Protein AF-A0A7V9VKZ4-F1 (afdb_monomer)

Mean predicted aligned error: 5.02 Å

Radius of gyration: 16.1 Å; Cα contacts (8 Å, |Δi|>4): 96; chains: 1; bounding box: 47×29×39 Å

Solvent-accessible surface area (backbone atoms only — not comparable to full-atom values): 6670 Å² total; per-residue (Å²): 126,91,62,62,70,60,56,52,60,73,42,44,69,60,53,52,51,52,27,60,74,70,59,58,44,72,68,50,52,50,56,47,44,58,45,41,63,61,53,52,51,52,47,36,50,35,37,74,71,57,77,30,79,48,96,72,78,50,75,62,32,56,60,50,10,49,50,36,40,54,47,60,28,28,57,76,49,20,80,76,40,66,94,38,65,48,37,54,41,1,43,70,69,43,70,86,67,96,66,74,43,74,72,80,76,62,72,78,61,54,57,53,62,74,114

Structure (mmCIF, N/CA/C/O backbone):
data_AF-A0A7V9VKZ4-F1
#
_entry.id   AF-A0A7V9VKZ4-F1
#
loop_
_atom_site.group_PDB
_atom_site.id
_atom_site.type_symbol
_atom_site.label_atom_id
_atom_site.label_alt_id
_atom_site.label_comp_id
_atom_site.label_asym_id
_atom_site.label_entity_id
_atom_site.label_seq_id
_atom_site.pdbx_PDB_ins_code
_atom_site.Cartn_x
_atom_site.Cartn_y
_atom_site.Cartn_z
_atom_site.occupancy
_atom_site.B_iso_or_equiv
_atom_site.auth_seq_id
_atom_site.auth_comp_id
_atom_site.auth_asym_id
_atom_site.auth_atom_id
_atom_site.pdbx_PDB_model_num
ATOM 1 N N . MET A 1 1 ? 2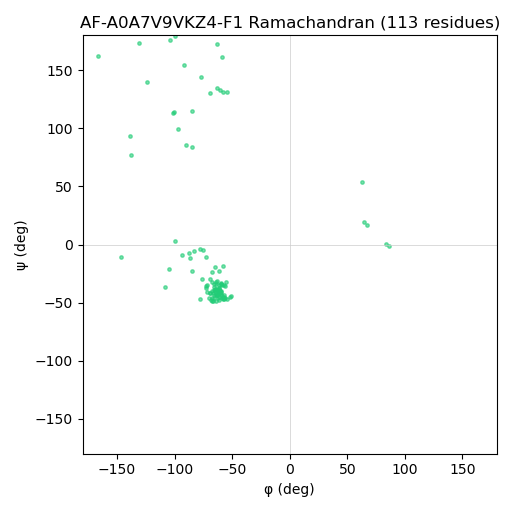6.275 5.377 0.895 1.00 48.09 1 MET A N 1
ATOM 2 C CA . MET A 1 1 ? 26.977 4.178 0.384 1.00 48.09 1 MET A CA 1
ATOM 3 C C . MET A 1 1 ? 27.720 4.550 -0.892 1.00 48.09 1 MET A C 1
ATOM 5 O O . MET A 1 1 ? 27.059 5.052 -1.795 1.00 48.09 1 MET A O 1
ATOM 9 N N . PRO A 1 2 ? 29.047 4.372 -0.992 1.00 56.41 2 PRO A N 1
ATOM 10 C CA . PRO A 1 2 ? 29.751 4.557 -2.257 1.00 56.41 2 PRO A CA 1
ATOM 11 C C . PRO A 1 2 ? 29.360 3.428 -3.235 1.00 56.41 2 PRO A C 1
ATOM 13 O O . PRO A 1 2 ? 29.364 2.260 -2.867 1.00 56.41 2 PRO A O 1
ATOM 16 N N . ALA A 1 3 ? 28.986 3.786 -4.466 1.00 74.00 3 ALA A N 1
ATOM 17 C CA . ALA A 1 3 ? 28.651 2.890 -5.590 1.00 74.00 3 ALA A CA 1
ATOM 18 C C . ALA A 1 3 ? 27.433 1.924 -5.449 1.00 74.00 3 ALA A C 1
ATOM 20 O O . ALA A 1 3 ? 27.553 0.732 -5.753 1.00 74.00 3 ALA A O 1
ATOM 21 N N . PRO A 1 4 ? 26.221 2.412 -5.112 1.00 71.69 4 PRO A N 1
ATOM 22 C CA . PRO A 1 4 ? 25.019 1.573 -5.001 1.00 71.69 4 PRO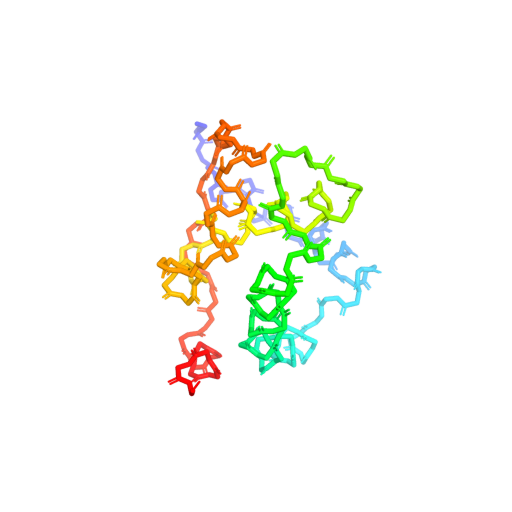 A CA 1
ATOM 23 C C . PRO A 1 4 ? 24.646 0.845 -6.306 1.00 71.69 4 PRO A C 1
ATOM 25 O O . PRO A 1 4 ? 24.217 -0.306 -6.269 1.00 71.69 4 PRO A O 1
ATOM 28 N N . GLY A 1 5 ? 24.880 1.463 -7.470 1.00 74.25 5 GLY A N 1
ATOM 29 C CA . GLY A 1 5 ? 24.596 0.838 -8.767 1.00 74.25 5 GLY A CA 1
ATOM 30 C C . GLY A 1 5 ? 25.471 -0.383 -9.080 1.00 74.25 5 GLY A C 1
ATOM 31 O O . GLY A 1 5 ? 24.993 -1.344 -9.679 1.00 74.25 5 GLY A O 1
ATOM 32 N N . LEU A 1 6 ? 26.738 -0.390 -8.646 1.00 80.69 6 LEU A N 1
ATOM 33 C CA . LEU A 1 6 ? 27.639 -1.530 -8.854 1.00 80.69 6 LEU A CA 1
ATOM 34 C C . LEU A 1 6 ? 27.211 -2.727 -7.999 1.00 80.69 6 LEU A C 1
ATOM 36 O O . LEU A 1 6 ? 27.097 -3.841 -8.510 1.00 80.69 6 LEU A O 1
ATOM 40 N N . LEU A 1 7 ? 26.917 -2.478 -6.720 1.00 80.31 7 LEU A N 1
ATOM 41 C CA . LEU A 1 7 ? 26.417 -3.496 -5.795 1.00 80.31 7 LEU A CA 1
ATOM 42 C C . LEU A 1 7 ? 25.088 -4.093 -6.278 1.00 80.31 7 LEU A C 1
ATOM 44 O O . LEU A 1 7 ? 24.927 -5.312 -6.259 1.00 80.31 7 LEU A O 1
ATOM 48 N N . GLY A 1 8 ? 24.176 -3.259 -6.792 1.00 79.50 8 GLY A N 1
ATOM 49 C CA . GLY A 1 8 ? 22.920 -3.723 -7.384 1.00 79.50 8 GLY A CA 1
ATOM 50 C C . GLY A 1 8 ? 23.138 -4.692 -8.550 1.00 79.50 8 GLY A C 1
ATOM 51 O O . GLY A 1 8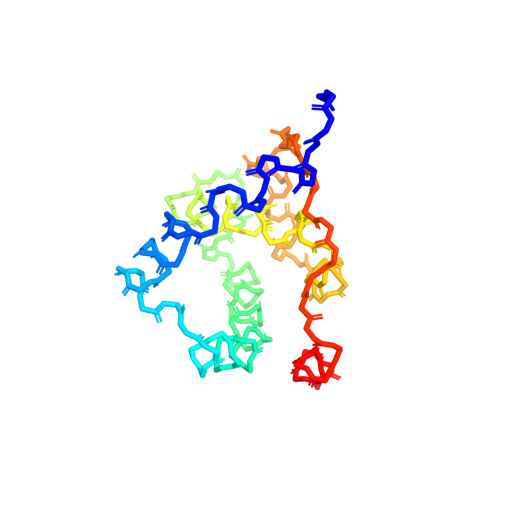 ? 22.542 -5.768 -8.578 1.00 79.50 8 GLY A O 1
ATOM 52 N N . ARG A 1 9 ? 24.057 -4.371 -9.473 1.00 82.00 9 ARG A N 1
ATOM 53 C CA . ARG A 1 9 ? 24.364 -5.245 -10.622 1.00 82.00 9 ARG A CA 1
ATOM 54 C C . ARG A 1 9 ? 24.929 -6.591 -10.183 1.00 82.00 9 ARG A C 1
ATOM 56 O O . ARG A 1 9 ? 24.485 -7.617 -10.698 1.00 82.00 9 ARG A O 1
ATOM 63 N N . LEU A 1 10 ? 25.846 -6.600 -9.216 1.00 89.00 10 LEU A N 1
ATOM 64 C CA . LEU A 1 10 ? 26.424 -7.835 -8.679 1.00 89.00 10 LEU A CA 1
ATOM 65 C C . LEU A 1 10 ? 25.374 -8.724 -7.995 1.00 89.00 10 LEU A C 1
ATOM 67 O O . LEU A 1 10 ? 25.470 -9.946 -8.069 1.00 89.00 10 LEU A O 1
ATOM 71 N N . ASN A 1 11 ? 24.338 -8.127 -7.398 1.00 88.19 11 ASN A N 1
ATOM 72 C CA . ASN A 1 11 ? 23.283 -8.866 -6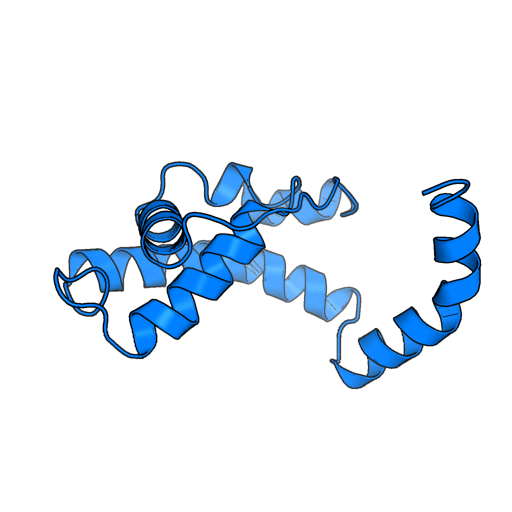.705 1.00 88.19 11 ASN A CA 1
ATOM 73 C C . ASN A 1 11 ? 22.172 -9.406 -7.633 1.00 88.19 11 ASN A C 1
ATOM 75 O O . ASN A 1 11 ? 21.304 -10.155 -7.185 1.00 88.19 11 ASN A O 1
ATOM 79 N N . THR A 1 12 ? 22.188 -9.069 -8.929 1.00 86.25 12 THR A N 1
ATOM 80 C CA . THR A 1 12 ? 21.130 -9.444 -9.891 1.00 86.25 12 THR A CA 1
ATOM 81 C C . THR A 1 12 ? 20.792 -10.945 -9.906 1.00 86.25 12 THR A C 1
ATOM 83 O O . THR A 1 12 ? 19.606 -11.275 -9.903 1.00 86.25 12 THR A O 1
ATOM 86 N N . PRO A 1 13 ? 21.759 -11.888 -9.912 1.00 89.00 13 PRO A N 1
ATOM 87 C CA . PRO A 1 13 ? 21.435 -13.318 -9.935 1.00 89.00 13 PRO A CA 1
ATOM 88 C C . PRO A 1 13 ? 20.690 -13.774 -8.675 1.00 89.00 13 PRO A C 1
ATOM 90 O O . PRO A 1 13 ? 19.756 -14.570 -8.755 1.00 89.00 13 PRO A O 1
ATOM 93 N N . ILE A 1 14 ? 21.076 -13.227 -7.520 1.00 89.81 14 ILE A N 1
ATOM 94 C CA . ILE A 1 14 ? 20.444 -13.508 -6.231 1.00 89.81 14 ILE A CA 1
ATOM 95 C C . ILE A 1 14 ? 19.020 -12.944 -6.228 1.00 89.81 14 ILE A C 1
ATOM 97 O O . ILE A 1 14 ? 18.078 -13.666 -5.905 1.00 89.81 14 ILE A O 1
ATOM 101 N N . ALA A 1 15 ? 18.842 -11.702 -6.685 1.00 86.12 15 ALA A N 1
ATOM 102 C CA . ALA A 1 15 ? 17.527 -11.083 -6.830 1.00 86.12 15 ALA A CA 1
ATOM 103 C C . ALA A 1 15 ? 16.597 -11.901 -7.746 1.00 86.12 15 ALA A C 1
ATOM 105 O O . ALA A 1 15 ? 15.455 -12.162 -7.380 1.00 86.12 15 ALA A O 1
ATOM 106 N N . LYS A 1 16 ? 17.099 -12.397 -8.888 1.00 86.19 16 LYS A N 1
ATOM 107 C CA . LYS A 1 16 ? 16.331 -13.275 -9.789 1.00 86.19 16 LYS A CA 1
ATOM 108 C C . LYS A 1 16 ? 15.904 -14.580 -9.118 1.00 86.19 16 LYS A C 1
ATOM 110 O O . LYS A 1 16 ? 14.789 -15.045 -9.340 1.00 86.19 16 LYS A O 1
ATOM 115 N N . ARG A 1 17 ? 16.766 -15.179 -8.289 1.00 89.38 17 ARG A N 1
ATOM 116 C CA . ARG A 1 17 ? 16.421 -16.396 -7.540 1.00 89.38 17 ARG A CA 1
ATOM 117 C C . ARG A 1 17 ? 15.328 -16.129 -6.507 1.00 89.38 17 ARG A C 1
ATOM 119 O O . ARG A 1 17 ? 14.408 -16.935 -6.409 1.00 89.38 17 ARG A O 1
ATOM 126 N N . PHE A 1 18 ? 15.414 -15.024 -5.769 1.00 88.69 18 PHE A N 1
ATOM 127 C CA . PHE A 1 18 ? 14.367 -14.634 -4.822 1.00 88.69 18 PHE A CA 1
ATOM 128 C C . PHE A 1 18 ? 13.039 -14.351 -5.523 1.00 88.69 18 PHE A C 1
ATOM 130 O O . PHE A 1 18 ? 12.015 -14.858 -5.076 1.00 88.69 18 PHE A O 1
ATOM 137 N N . ALA A 1 19 ? 13.068 -13.638 -6.651 1.00 85.94 19 ALA A N 1
ATOM 138 C CA . ALA A 1 19 ? 11.881 -13.394 -7.464 1.00 85.94 19 ALA A CA 1
ATOM 139 C C . ALA A 1 19 ? 11.223 -14.711 -7.909 1.00 85.94 19 ALA A C 1
ATOM 141 O O . ALA A 1 19 ? 10.032 -14.906 -7.697 1.00 85.94 19 ALA A O 1
ATOM 142 N N . ALA A 1 20 ? 12.009 -15.670 -8.407 1.00 85.25 20 ALA A N 1
ATOM 143 C CA . ALA A 1 20 ? 11.495 -16.981 -8.800 1.00 85.25 20 ALA A CA 1
ATOM 144 C C . ALA A 1 20 ? 10.888 -17.775 -7.628 1.00 85.25 20 ALA A C 1
ATOM 146 O O . ALA A 1 20 ? 9.854 -18.413 -7.798 1.00 85.25 20 ALA A O 1
ATOM 147 N N . ILE A 1 21 ? 11.504 -17.737 -6.439 1.00 90.25 21 ILE A N 1
ATOM 148 C CA . ILE A 1 21 ? 10.957 -18.391 -5.235 1.00 90.25 21 ILE A CA 1
ATOM 149 C C . ILE A 1 21 ? 9.632 -17.744 -4.816 1.00 90.25 21 ILE A C 1
ATOM 151 O O . ILE A 1 21 ? 8.716 -18.447 -4.400 1.00 90.25 21 ILE A O 1
ATOM 155 N N . ALA A 1 22 ? 9.525 -16.423 -4.946 1.00 84.06 22 ALA A N 1
ATOM 156 C CA . ALA A 1 22 ? 8.312 -15.673 -4.645 1.00 84.06 22 ALA A CA 1
ATOM 157 C C . ALA A 1 22 ? 7.235 -15.774 -5.743 1.00 84.06 22 ALA A C 1
ATOM 159 O O . ALA A 1 22 ? 6.158 -15.215 -5.570 1.00 84.06 22 ALA A O 1
ATOM 160 N N . GLY A 1 23 ? 7.512 -16.438 -6.874 1.00 86.38 23 GLY A N 1
ATOM 161 C CA . GLY A 1 23 ? 6.621 -16.426 -8.041 1.00 86.38 23 GLY A CA 1
ATOM 162 C C . GLY A 1 23 ? 6.467 -15.039 -8.678 1.00 86.38 23 GLY A C 1
ATOM 163 O O . GLY A 1 23 ? 5.503 -14.795 -9.392 1.00 86.38 23 GLY A O 1
ATOM 164 N N . ALA A 1 24 ? 7.402 -14.126 -8.409 1.00 85.38 24 ALA A N 1
ATOM 165 C CA . ALA A 1 24 ? 7.385 -12.755 -8.896 1.00 85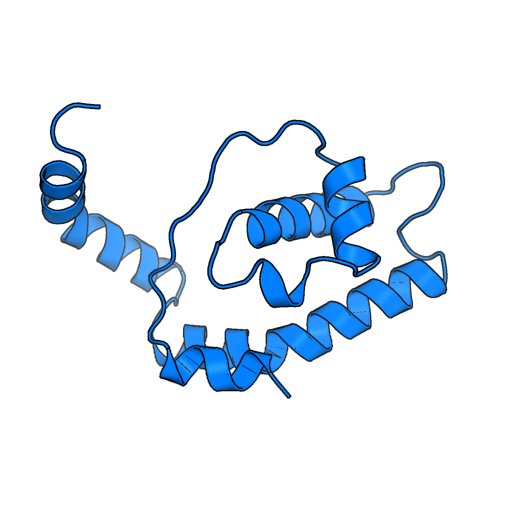.38 24 ALA A CA 1
ATOM 166 C C . ALA A 1 24 ? 8.003 -12.690 -10.298 1.00 85.38 24 ALA A C 1
ATOM 168 O O . ALA A 1 24 ? 9.197 -12.419 -10.463 1.00 85.38 24 ALA A O 1
ATOM 169 N N . ASP A 1 25 ? 7.187 -12.976 -11.309 1.00 90.50 25 ASP A N 1
ATOM 170 C CA . ASP A 1 25 ? 7.493 -12.689 -12.707 1.00 90.50 25 ASP A CA 1
ATOM 171 C C . ASP A 1 25 ? 6.717 -11.463 -13.216 1.00 90.50 25 ASP A C 1
ATOM 173 O O . ASP A 1 25 ? 5.926 -10.845 -12.505 1.00 90.50 25 ASP A O 1
ATOM 177 N N . GLU A 1 26 ? 6.982 -11.072 -14.459 1.00 92.19 26 GLU A N 1
ATOM 178 C CA . GLU A 1 26 ? 6.348 -9.908 -15.078 1.00 92.19 26 GLU A CA 1
ATOM 179 C C . GLU A 1 26 ? 4.822 -10.042 -15.190 1.00 92.19 26 GLU A C 1
ATOM 181 O O . GLU A 1 26 ? 4.106 -9.059 -14.999 1.00 92.19 26 GLU A O 1
ATOM 186 N N . ALA A 1 27 ? 4.312 -11.244 -15.471 1.00 93.31 27 ALA A N 1
ATOM 187 C CA . ALA A 1 27 ? 2.877 -11.469 -15.595 1.00 93.31 27 ALA A CA 1
ATOM 188 C C . ALA A 1 27 ? 2.184 -11.345 -14.231 1.00 93.31 27 ALA A C 1
ATOM 190 O O . ALA A 1 27 ? 1.135 -10.708 -14.137 1.00 93.31 27 ALA A O 1
ATOM 191 N N . ALA A 1 28 ? 2.797 -11.891 -13.178 1.00 93.12 28 ALA A N 1
ATOM 192 C CA . ALA A 1 28 ? 2.321 -11.762 -11.807 1.00 93.12 28 ALA A CA 1
ATOM 193 C C . ALA A 1 28 ? 2.297 -10.294 -11.358 1.00 93.12 28 ALA A C 1
ATOM 195 O O . ALA A 1 28 ? 1.262 -9.821 -10.897 1.00 93.12 28 ALA A O 1
ATOM 196 N N . VAL A 1 29 ? 3.384 -9.545 -11.586 1.00 93.38 29 VAL A N 1
ATOM 197 C CA . VAL A 1 29 ? 3.452 -8.119 -11.219 1.00 93.38 29 VAL A CA 1
ATOM 198 C C . VAL A 1 29 ? 2.355 -7.315 -11.915 1.00 93.38 29 VAL A C 1
ATOM 200 O O . VAL A 1 29 ? 1.665 -6.536 -11.263 1.00 93.38 29 VAL A O 1
ATOM 203 N N . ARG A 1 30 ? 2.146 -7.511 -13.222 1.00 94.88 30 ARG A N 1
ATOM 204 C CA . ARG A 1 30 ? 1.073 -6.817 -13.955 1.00 94.88 30 ARG A CA 1
ATOM 205 C C . ARG A 1 30 ? -0.312 -7.168 -13.407 1.00 94.88 30 ARG A C 1
ATOM 207 O O . ARG A 1 30 ? -1.109 -6.267 -13.172 1.00 94.88 30 ARG A O 1
ATOM 214 N N . ALA A 1 31 ? -0.572 -8.448 -13.145 1.00 94.44 31 ALA A N 1
ATOM 215 C CA . ALA A 1 31 ? -1.844 -8.893 -12.582 1.00 94.44 31 ALA A CA 1
ATOM 216 C C . ALA A 1 31 ? -2.092 -8.346 -11.164 1.00 94.44 31 ALA A C 1
ATOM 218 O O . ALA A 1 31 ? -3.240 -8.107 -10.790 1.00 94.44 31 ALA A O 1
ATOM 219 N N . ASP A 1 32 ? -1.041 -8.154 -10.366 1.00 94.81 32 ASP A N 1
ATOM 220 C CA . ASP A 1 32 ? -1.151 -7.539 -9.043 1.00 94.81 32 ASP A CA 1
ATOM 221 C C . ASP A 1 32 ? -1.432 -6.036 -9.148 1.00 94.81 32 ASP A C 1
ATOM 223 O O . ASP A 1 32 ? -2.302 -5.532 -8.438 1.00 94.81 32 ASP A O 1
ATOM 227 N N . LEU A 1 33 ? -0.779 -5.332 -10.082 1.00 95.69 33 LEU A N 1
ATOM 228 C CA . LEU A 1 33 ? -1.068 -3.920 -10.365 1.00 95.69 33 LEU A CA 1
ATOM 229 C C . LEU A 1 33 ? -2.519 -3.715 -10.824 1.00 95.69 33 LEU A C 1
ATOM 231 O O . LEU A 1 33 ? -3.162 -2.774 -10.374 1.00 95.69 33 LEU A O 1
ATOM 235 N N . GLU A 1 34 ? -3.060 -4.611 -11.653 1.00 95.88 34 GLU A N 1
ATOM 236 C CA . GLU A 1 34 ? -4.466 -4.568 -12.087 1.00 95.88 34 GLU A CA 1
ATOM 237 C C . GLU A 1 34 ? -5.460 -4.762 -10.930 1.00 95.88 34 GLU A C 1
ATOM 239 O O . GLU A 1 34 ? -6.544 -4.183 -10.932 1.00 95.88 34 GLU A O 1
ATOM 244 N N . LYS A 1 35 ? -5.112 -5.573 -9.925 1.00 95.50 35 LYS A N 1
ATOM 245 C CA . LYS A 1 35 ? -5.984 -5.849 -8.769 1.00 95.50 35 LYS A CA 1
ATOM 246 C C . LYS A 1 35 ? -5.864 -4.807 -7.664 1.00 95.50 35 LYS A C 1
ATOM 248 O O . LYS A 1 35 ? -6.774 -4.706 -6.838 1.00 95.50 35 LYS A O 1
ATOM 253 N N . LEU A 1 36 ? -4.747 -4.082 -7.614 1.00 95.75 36 LEU A N 1
ATOM 254 C CA . LEU A 1 36 ? -4.413 -3.192 -6.509 1.00 95.75 36 LEU A CA 1
ATOM 255 C C . LEU A 1 36 ? -5.517 -2.156 -6.220 1.00 95.75 36 LEU A C 1
ATOM 257 O O . LEU A 1 36 ? -5.900 -2.069 -5.054 1.00 95.75 36 LEU A O 1
ATOM 261 N N . PRO A 1 37 ? -6.107 -1.441 -7.202 1.00 95.25 37 PRO A N 1
ATOM 262 C CA . PRO A 1 37 ? -7.180 -0.481 -6.922 1.00 95.25 37 PRO A CA 1
ATOM 263 C C . PRO A 1 37 ? -8.368 -1.105 -6.175 1.00 95.25 37 PRO A C 1
ATOM 265 O O . PRO A 1 37 ? -8.778 -0.600 -5.133 1.00 95.25 37 PRO A O 1
ATOM 268 N N . GLY A 1 38 ? -8.842 -2.274 -6.618 1.00 95.81 38 GLY A N 1
ATOM 269 C CA . GLY A 1 38 ? -9.952 -2.968 -5.958 1.00 95.81 38 GLY A CA 1
ATOM 270 C C . GLY A 1 38 ? -9.602 -3.490 -4.558 1.00 95.81 38 GLY A C 1
ATOM 271 O O . GLY A 1 38 ? -10.450 -3.513 -3.666 1.00 95.81 38 GLY A O 1
ATOM 272 N N . GLN A 1 39 ? -8.347 -3.881 -4.319 1.00 96.50 39 GLN A N 1
ATOM 273 C CA . GLN A 1 39 ? -7.884 -4.228 -2.969 1.00 96.50 39 GLN A CA 1
ATOM 274 C C . GLN A 1 39 ? -7.856 -3.002 -2.055 1.00 96.50 39 GLN A C 1
ATOM 276 O O . GLN A 1 39 ? -8.250 -3.089 -0.893 1.00 96.50 39 GLN A O 1
ATOM 281 N N . LEU A 1 40 ? -7.420 -1.861 -2.584 1.00 97.19 40 LEU A N 1
ATOM 282 C CA . LEU A 1 40 ? -7.410 -0.594 -1.873 1.00 97.19 40 LEU A CA 1
ATOM 283 C C . LEU A 1 40 ? -8.844 -0.143 -1.543 1.00 97.19 40 LEU A C 1
ATOM 285 O O . LEU A 1 40 ? -9.094 0.283 -0.416 1.00 97.19 40 LEU A O 1
ATOM 289 N N . ASP A 1 41 ? -9.801 -0.258 -2.471 1.00 97.69 41 ASP A N 1
ATOM 290 C CA . ASP A 1 41 ? -11.231 -0.007 -2.207 1.00 97.69 41 ASP A CA 1
ATOM 291 C C . ASP A 1 41 ? -11.739 -0.897 -1.074 1.00 97.69 41 ASP A C 1
ATOM 293 O O . ASP A 1 41 ? -12.362 -0.424 -0.124 1.00 97.69 41 ASP A O 1
ATOM 297 N N . ARG A 1 42 ? -11.386 -2.185 -1.114 1.00 98.12 42 ARG A N 1
ATOM 298 C CA . ARG A 1 42 ? -11.786 -3.132 -0.078 1.00 98.12 42 ARG A CA 1
ATOM 299 C C . ARG A 1 42 ? -11.248 -2.765 1.308 1.00 98.12 42 ARG A C 1
ATOM 301 O O . ARG A 1 42 ? -11.942 -2.972 2.303 1.00 98.12 42 ARG A O 1
ATOM 308 N N . VAL A 1 43 ? -10.021 -2.254 1.398 1.00 98.19 43 VAL A N 1
ATOM 309 C CA . VAL A 1 43 ? -9.455 -1.779 2.672 1.00 98.19 43 VAL A CA 1
ATOM 310 C C . VAL A 1 43 ? -10.230 -0.566 3.184 1.00 98.19 43 VAL A C 1
ATOM 312 O O . VAL A 1 43 ? -10.610 -0.550 4.355 1.00 98.19 43 VAL A O 1
ATOM 315 N N . ASP A 1 44 ? -10.524 0.405 2.320 1.00 98.50 44 ASP A N 1
ATOM 316 C CA . ASP A 1 44 ? -11.296 1.593 2.701 1.00 98.50 44 ASP A CA 1
ATOM 317 C C . ASP A 1 44 ? -12.719 1.225 3.153 1.00 98.50 44 ASP A C 1
ATOM 319 O O . ASP A 1 44 ? -13.199 1.756 4.154 1.00 98.50 44 ASP A O 1
ATOM 323 N N . GLU A 1 45 ? -13.374 0.259 2.500 1.00 98.56 45 GLU A N 1
ATOM 324 C CA . GLU A 1 45 ? -14.665 -0.282 2.946 1.00 98.56 45 GLU A CA 1
ATOM 325 C C . GLU A 1 45 ? -14.592 -0.896 4.349 1.00 98.56 45 GLU A C 1
ATOM 327 O O . GLU A 1 45 ? -15.491 -0.694 5.165 1.00 98.56 45 GLU A O 1
ATOM 332 N N . LEU A 1 46 ? -13.537 -1.663 4.644 1.00 98.56 46 LEU A N 1
ATOM 333 C CA . LEU A 1 46 ? -13.345 -2.278 5.961 1.00 98.56 46 LEU A CA 1
ATOM 334 C C . LEU A 1 46 ? -13.120 -1.223 7.051 1.00 98.56 46 LEU A C 1
ATOM 336 O O . LEU A 1 46 ? -13.605 -1.404 8.173 1.00 98.56 46 LEU A O 1
ATOM 340 N N . ILE A 1 47 ? -12.419 -0.134 6.721 1.00 98.50 47 ILE A N 1
ATOM 341 C CA . ILE A 1 47 ? -12.247 1.024 7.607 1.00 98.50 47 ILE A CA 1
ATOM 342 C C . ILE A 1 47 ? -13.592 1.722 7.824 1.00 98.50 47 ILE A C 1
ATOM 344 O O . ILE A 1 47 ? -13.987 1.955 8.965 1.00 98.50 47 ILE A O 1
ATOM 348 N N . ALA A 1 48 ? -14.336 2.000 6.751 1.00 98.44 48 ALA A N 1
ATOM 349 C CA . ALA A 1 48 ? -15.646 2.645 6.823 1.00 98.44 48 ALA A CA 1
ATOM 350 C C . ALA A 1 48 ? -16.664 1.816 7.626 1.00 98.44 48 ALA A C 1
ATOM 352 O O . ALA A 1 48 ? -17.479 2.367 8.363 1.00 98.44 48 ALA A O 1
ATOM 353 N N . ALA A 1 49 ? -16.587 0.486 7.531 1.00 98.12 49 ALA A N 1
ATOM 354 C CA . ALA A 1 49 ? -17.395 -0.440 8.319 1.00 98.12 49 ALA A CA 1
ATOM 355 C C . ALA A 1 49 ? -16.933 -0.575 9.785 1.00 98.12 49 ALA A C 1
ATOM 357 O O . ALA A 1 49 ? -17.563 -1.305 10.552 1.00 98.12 49 ALA A O 1
ATOM 358 N N . GLY A 1 50 ? -15.824 0.060 10.179 1.00 97.56 50 GLY A N 1
ATOM 359 C CA . GLY A 1 50 ? -15.238 -0.048 11.518 1.00 97.56 50 GLY A CA 1
ATOM 360 C C . GLY A 1 50 ? -14.670 -1.434 11.844 1.00 97.56 50 GLY A C 1
ATOM 361 O O . GLY A 1 50 ? -14.456 -1.749 13.012 1.00 97.56 50 GLY A O 1
ATOM 362 N N . THR A 1 51 ? -14.446 -2.281 10.832 1.00 98.31 51 THR A N 1
ATOM 363 C CA . THR A 1 51 ? -13.856 -3.622 11.012 1.00 98.31 51 THR A CA 1
ATOM 364 C C . THR A 1 51 ? -12.363 -3.532 11.336 1.00 98.31 51 THR A C 1
ATOM 366 O O . THR A 1 51 ? -11.833 -4.311 12.127 1.00 98.31 51 THR A O 1
ATOM 369 N N . ILE A 1 52 ? -11.696 -2.557 10.725 1.00 98.31 52 ILE A N 1
ATOM 370 C CA . ILE A 1 52 ? -10.333 -2.107 11.023 1.00 98.31 52 ILE A CA 1
ATOM 371 C C . ILE A 1 52 ? -10.375 -0.578 11.158 1.00 98.31 52 ILE A C 1
ATOM 373 O O . ILE A 1 52 ? -11.410 0.039 10.909 1.00 98.31 52 ILE A O 1
ATOM 377 N N . GLY A 1 53 ? -9.286 0.062 11.563 1.00 97.38 53 GLY A N 1
ATOM 378 C CA . GLY A 1 53 ? -9.235 1.517 11.719 1.00 97.38 53 GLY A CA 1
ATOM 379 C C . GLY A 1 53 ? -9.769 2.024 13.063 1.00 97.38 53 GLY A C 1
ATOM 380 O O . GLY A 1 53 ? -9.718 3.227 13.323 1.00 97.38 53 GLY A O 1
ATOM 381 N N . GLY A 1 54 ? -10.209 1.129 13.953 1.00 96.75 54 GLY A N 1
ATOM 382 C CA . GLY A 1 54 ? -10.748 1.476 15.271 1.00 96.75 54 GLY A CA 1
ATOM 383 C C . GLY A 1 54 ? -9.739 2.167 16.209 1.00 96.75 54 GLY A C 1
ATOM 384 O O . GLY A 1 54 ? -8.554 2.264 15.869 1.00 96.75 54 GLY A O 1
ATOM 385 N N . PRO A 1 55 ? -10.197 2.660 17.380 1.00 95.56 55 PRO A N 1
ATOM 386 C CA . PRO A 1 55 ? -9.342 3.332 18.365 1.00 95.56 55 PRO A CA 1
ATOM 387 C C . PRO A 1 55 ? -8.229 2.432 18.906 1.00 95.56 55 PRO A C 1
ATOM 389 O O . PRO A 1 55 ? -7.088 2.872 19.011 1.00 95.56 55 PRO A O 1
ATOM 392 N N . ASP A 1 56 ? -8.564 1.171 19.187 1.00 96.50 56 ASP A N 1
ATOM 393 C CA . ASP A 1 56 ? -7.622 0.136 19.601 1.00 96.50 56 ASP A CA 1
ATOM 394 C C . ASP A 1 56 ? -7.301 -0.763 18.394 1.00 96.50 56 ASP A C 1
ATOM 396 O O . ASP A 1 56 ? -8.198 -1.457 17.901 1.00 96.50 56 ASP A O 1
ATOM 400 N N . PRO A 1 57 ? -6.053 -0.761 17.884 1.00 97.12 57 PRO A N 1
ATOM 401 C CA . PRO A 1 57 ? -5.673 -1.579 16.738 1.00 97.12 57 PRO A CA 1
ATOM 402 C C . PRO A 1 57 ? -5.800 -3.078 17.014 1.00 97.12 57 PRO A C 1
ATOM 404 O O . PRO A 1 57 ? -5.318 -3.587 18.029 1.00 97.12 57 PRO A O 1
ATOM 407 N N . ASN A 1 58 ? -6.391 -3.803 16.067 1.00 98.06 58 ASN A N 1
ATOM 408 C CA . ASN A 1 58 ? -6.474 -5.256 16.092 1.00 98.06 58 ASN A CA 1
ATOM 409 C C . ASN A 1 58 ? -5.401 -5.906 15.194 1.00 98.06 58 ASN A C 1
ATOM 411 O O . ASN A 1 58 ? -4.583 -5.243 14.557 1.00 98.06 58 ASN A O 1
ATOM 415 N N . ALA A 1 59 ? -5.376 -7.239 15.141 1.00 98.31 59 ALA A N 1
ATOM 416 C CA . ALA A 1 59 ? -4.380 -7.972 14.355 1.00 98.31 59 ALA A CA 1
ATOM 417 C C . ALA A 1 59 ? -4.406 -7.626 12.850 1.00 98.31 59 ALA A C 1
ATOM 419 O O . ALA A 1 59 ? -3.354 -7.582 12.210 1.00 98.31 59 ALA A O 1
ATOM 420 N N . ALA A 1 60 ? -5.588 -7.359 12.285 1.00 98.00 60 ALA A N 1
ATOM 421 C CA . ALA A 1 60 ? -5.723 -6.976 10.885 1.00 98.00 60 ALA A CA 1
ATOM 422 C C . ALA A 1 60 ? -5.198 -5.556 10.632 1.00 98.00 60 ALA A C 1
ATOM 424 O O . ALA A 1 60 ? -4.569 -5.335 9.598 1.00 98.00 60 ALA A O 1
ATOM 425 N N . ASP A 1 61 ? -5.363 -4.629 11.583 1.00 98.50 61 ASP A N 1
ATOM 426 C CA . ASP A 1 61 ? -4.748 -3.298 11.506 1.00 98.50 61 ASP A CA 1
ATOM 427 C C . ASP A 1 61 ? -3.227 -3.389 11.385 1.00 98.50 61 ASP A C 1
ATOM 429 O O . ASP A 1 61 ? -2.633 -2.732 10.533 1.00 98.50 61 ASP A O 1
ATOM 433 N N . PHE A 1 62 ? -2.584 -4.241 12.188 1.00 98.19 62 PHE A N 1
ATOM 434 C CA . PHE A 1 62 ? -1.133 -4.413 12.112 1.00 98.19 62 PHE A CA 1
ATOM 435 C C . PHE A 1 62 ? -0.691 -5.050 10.791 1.00 98.19 62 PHE A C 1
ATOM 437 O O . PHE A 1 62 ? 0.286 -4.599 10.193 1.00 98.19 62 PHE A O 1
ATOM 444 N N . GLN A 1 63 ? -1.411 -6.056 10.294 1.00 97.88 63 GLN A N 1
ATOM 445 C CA . GLN A 1 63 ? -1.064 -6.718 9.034 1.00 97.88 63 GLN A CA 1
ATOM 446 C C . GLN A 1 63 ? -1.249 -5.796 7.816 1.00 97.88 63 GLN A C 1
ATOM 448 O O . GLN A 1 63 ? -0.365 -5.693 6.961 1.00 97.88 63 GLN A O 1
ATOM 453 N N . ILE A 1 64 ? -2.400 -5.129 7.729 1.00 97.88 64 ILE A N 1
ATOM 454 C CA . ILE A 1 64 ? -2.755 -4.278 6.589 1.00 97.88 64 ILE A CA 1
ATOM 455 C C . ILE A 1 64 ? -2.021 -2.944 6.693 1.00 97.88 64 ILE A C 1
ATOM 457 O O . ILE A 1 64 ? -1.393 -2.525 5.727 1.00 97.88 64 ILE A O 1
ATOM 461 N N . GLY A 1 65 ? -2.017 -2.306 7.864 1.00 97.56 65 GLY A N 1
ATOM 462 C CA . GLY A 1 65 ? -1.375 -1.011 8.081 1.00 97.56 65 GLY A CA 1
ATOM 463 C C . GLY A 1 65 ? 0.124 -1.034 7.784 1.00 97.56 65 GLY A C 1
ATOM 464 O O . GLY A 1 65 ? 0.625 -0.150 7.092 1.00 97.56 65 GLY A O 1
ATOM 465 N N . THR A 1 66 ? 0.849 -2.074 8.205 1.00 96.88 66 THR A N 1
ATOM 466 C CA . THR A 1 66 ? 2.278 -2.198 7.855 1.00 96.88 66 THR A CA 1
ATOM 467 C C . THR A 1 66 ? 2.491 -2.372 6.350 1.00 96.88 66 THR A C 1
ATOM 469 O O . THR A 1 66 ? 3.373 -1.727 5.786 1.00 96.88 66 THR A O 1
ATOM 472 N N . THR A 1 67 ? 1.639 -3.152 5.677 1.00 96.62 67 THR A N 1
ATOM 473 C CA . THR A 1 67 ? 1.662 -3.301 4.212 1.00 96.62 67 THR A CA 1
ATOM 474 C C . THR A 1 67 ? 1.389 -1.966 3.513 1.00 96.62 67 THR A C 1
ATOM 476 O O . THR A 1 67 ? 2.143 -1.571 2.624 1.00 96.62 67 THR A O 1
ATOM 479 N N . MET A 1 68 ? 0.371 -1.222 3.956 1.00 97.38 68 MET A N 1
ATOM 480 C CA . MET A 1 68 ? 0.051 0.107 3.430 1.00 97.38 68 MET A CA 1
ATOM 481 C C . MET A 1 68 ? 1.209 1.081 3.625 1.00 97.38 68 MET A C 1
ATOM 483 O O . MET A 1 68 ? 1.557 1.832 2.709 1.00 97.38 68 MET A O 1
ATOM 487 N N . ARG A 1 69 ? 1.874 1.019 4.784 1.00 96.31 69 ARG A N 1
ATOM 488 C CA . ARG A 1 69 ? 3.064 1.826 5.048 1.00 96.31 69 ARG A CA 1
ATOM 489 C C . ARG A 1 69 ? 4.203 1.487 4.094 1.00 96.31 69 ARG A C 1
ATOM 491 O O . ARG A 1 69 ? 4.881 2.403 3.635 1.00 96.31 69 ARG A O 1
ATOM 498 N N . THR A 1 70 ? 4.397 0.212 3.765 1.00 95.62 70 THR A N 1
ATOM 499 C CA . THR A 1 70 ? 5.368 -0.212 2.753 1.00 95.62 70 THR A CA 1
ATOM 500 C C . THR A 1 70 ? 5.007 0.315 1.369 1.00 95.62 70 THR A C 1
ATOM 502 O O . THR A 1 70 ? 5.873 0.914 0.736 1.00 95.62 70 THR A O 1
ATOM 505 N N . ILE A 1 71 ? 3.756 0.177 0.916 1.00 95.81 71 ILE A N 1
ATOM 506 C CA . ILE A 1 71 ? 3.323 0.656 -0.411 1.00 95.81 71 ILE A CA 1
ATOM 507 C C . ILE A 1 71 ? 3.536 2.171 -0.552 1.00 95.81 71 ILE A C 1
ATOM 509 O O . ILE A 1 71 ? 4.066 2.616 -1.569 1.00 95.81 71 ILE A O 1
ATOM 513 N N . LEU A 1 72 ? 3.245 2.959 0.491 1.00 95.75 72 LEU A N 1
ATOM 514 C CA . LEU A 1 72 ? 3.496 4.409 0.522 1.00 95.75 72 LEU A CA 1
ATOM 515 C C . LEU A 1 72 ? 4.970 4.798 0.305 1.00 95.75 72 LEU A C 1
ATOM 517 O O . LEU A 1 72 ? 5.259 5.956 -0.005 1.00 95.75 72 LEU A O 1
ATOM 521 N N . ARG A 1 73 ? 5.919 3.868 0.480 1.00 96.06 73 ARG A N 1
ATOM 522 C CA . ARG A 1 73 ? 7.346 4.116 0.218 1.00 96.06 73 ARG A CA 1
ATOM 523 C C . ARG A 1 73 ? 7.757 3.873 -1.227 1.00 96.06 73 ARG A C 1
ATOM 525 O O . ARG A 1 73 ? 8.855 4.284 -1.589 1.00 96.06 73 ARG A O 1
ATOM 532 N N . PHE A 1 74 ? 6.917 3.252 -2.050 1.00 96.38 74 PHE A N 1
ATOM 533 C CA . PHE A 1 74 ? 7.187 3.061 -3.473 1.00 96.38 74 PHE A CA 1
ATOM 534 C C . PHE A 1 74 ? 6.749 4.297 -4.247 1.00 96.38 74 PHE A C 1
ATOM 536 O O . PHE A 1 74 ? 5.559 4.590 -4.316 1.00 96.38 74 PHE A O 1
ATOM 543 N N . ALA A 1 75 ? 7.695 5.007 -4.865 1.00 95.81 75 ALA A N 1
ATOM 544 C CA . ALA A 1 75 ? 7.392 6.228 -5.611 1.00 95.81 75 ALA A CA 1
ATOM 545 C C . ALA A 1 75 ? 6.363 6.003 -6.737 1.00 95.81 75 ALA A C 1
ATOM 547 O O . ALA A 1 75 ? 5.525 6.871 -6.963 1.00 95.81 75 ALA A O 1
ATOM 548 N N . ASP A 1 76 ? 6.387 4.832 -7.384 1.00 96.50 76 ASP A N 1
ATOM 549 C CA . ASP A 1 76 ? 5.427 4.454 -8.433 1.00 96.50 76 ASP A CA 1
ATOM 550 C C . ASP A 1 76 ? 4.000 4.216 -7.904 1.00 96.50 76 ASP A C 1
ATOM 552 O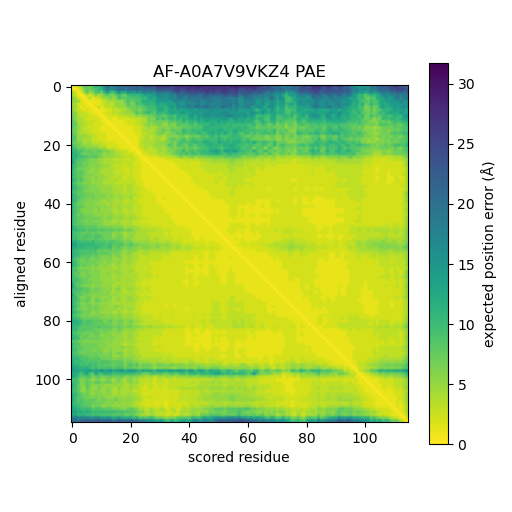 O . ASP A 1 76 ? 3.034 4.429 -8.633 1.00 96.50 76 ASP A O 1
ATOM 556 N N . LEU A 1 77 ? 3.855 3.778 -6.646 1.00 96.25 77 LEU A N 1
ATOM 557 C CA . LEU A 1 77 ? 2.568 3.376 -6.056 1.00 96.25 77 LEU A CA 1
ATOM 558 C C . LEU A 1 77 ? 2.000 4.414 -5.085 1.00 96.25 77 LEU A C 1
ATOM 560 O O . LEU A 1 77 ? 0.798 4.438 -4.836 1.00 96.25 77 LEU A O 1
ATOM 564 N N . ARG A 1 78 ? 2.837 5.303 -4.543 1.00 95.19 78 ARG A N 1
ATOM 565 C CA . ARG A 1 78 ? 2.405 6.366 -3.630 1.00 95.19 78 ARG A CA 1
ATOM 566 C C . ARG A 1 78 ? 1.228 7.187 -4.184 1.00 95.19 78 ARG A C 1
ATOM 568 O O . ARG A 1 78 ? 0.274 7.356 -3.427 1.00 95.19 78 ARG A O 1
ATOM 575 N N . PRO A 1 79 ? 1.207 7.613 -5.466 1.00 94.44 79 PRO A N 1
ATOM 576 C CA . PRO A 1 79 ? 0.110 8.426 -5.996 1.00 94.44 79 PRO A CA 1
ATOM 577 C C . PRO A 1 79 ? -1.270 7.761 -5.963 1.00 94.44 79 PRO A C 1
ATOM 579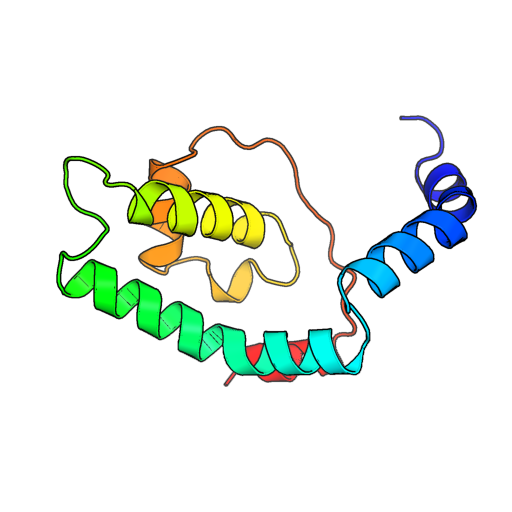 O O . PRO A 1 79 ? -2.266 8.472 -6.004 1.00 94.44 79 PRO A O 1
ATOM 582 N N . VAL A 1 80 ? -1.347 6.425 -5.911 1.00 94.25 80 VAL A N 1
ATOM 583 C CA . VAL A 1 80 ? -2.638 5.713 -5.854 1.00 94.25 80 VAL A CA 1
ATOM 584 C C . VAL A 1 80 ? -3.108 5.398 -4.443 1.00 94.25 80 VAL A C 1
ATOM 586 O O . VAL A 1 80 ? -4.237 4.960 -4.257 1.00 94.25 80 VAL A O 1
ATOM 589 N N . VAL A 1 81 ? -2.255 5.617 -3.446 1.00 93.94 81 VAL A N 1
ATOM 590 C CA . VAL A 1 81 ? -2.576 5.373 -2.038 1.00 93.94 81 VAL A CA 1
ATOM 591 C C . VAL A 1 81 ? -2.756 6.683 -1.277 1.00 93.94 81 VAL A C 1
ATOM 593 O O . VAL A 1 81 ? -3.608 6.760 -0.396 1.00 93.94 81 VAL A O 1
ATOM 596 N N . GLU A 1 82 ? -1.969 7.707 -1.604 1.00 93.69 82 GLU A N 1
ATOM 597 C CA . GLU A 1 82 ? -1.991 9.007 -0.933 1.00 93.69 82 GLU A CA 1
ATOM 598 C C . GLU A 1 82 ? -3.402 9.624 -0.928 1.00 93.69 82 GLU A C 1
ATOM 600 O O . GLU A 1 82 ? -4.089 9.668 -1.946 1.00 93.69 82 GLU A O 1
ATOM 605 N N . GLY A 1 83 ? -3.849 10.076 0.248 1.00 94.50 83 GLY A N 1
ATOM 606 C CA . GLY A 1 83 ? -5.185 10.645 0.455 1.00 94.50 83 GLY A CA 1
ATOM 607 C C . GLY A 1 83 ? -6.306 9.637 0.749 1.00 94.50 83 GLY A C 1
ATOM 608 O O . GLY A 1 83 ? -7.437 10.063 0.974 1.00 94.50 83 GLY A O 1
ATOM 609 N N . ARG A 1 84 ? -6.028 8.325 0.774 1.00 97.31 84 ARG A N 1
ATOM 610 C CA . ARG A 1 84 ? -7.011 7.286 1.144 1.00 97.31 84 ARG A CA 1
ATOM 611 C C . ARG A 1 84 ? -6.960 6.965 2.637 1.00 97.31 84 ARG A C 1
ATOM 613 O O . ARG A 1 84 ? -5.901 7.058 3.258 1.00 97.31 84 ARG A O 1
ATOM 620 N N . ALA A 1 85 ? -8.066 6.471 3.196 1.00 97.88 85 ALA A N 1
ATOM 621 C CA . ALA A 1 85 ? -8.116 6.024 4.593 1.00 97.88 85 ALA A CA 1
ATOM 622 C C . ALA A 1 85 ? -7.114 4.884 4.866 1.00 97.88 85 ALA A C 1
ATOM 624 O O . ALA A 1 85 ? -6.485 4.827 5.925 1.00 97.88 85 ALA A O 1
ATOM 625 N N . ALA A 1 86 ? -6.888 4.011 3.878 1.00 97.56 86 ALA A N 1
ATOM 626 C CA . ALA A 1 86 ? -5.839 2.997 3.919 1.00 97.56 86 ALA A CA 1
ATOM 627 C C . ALA A 1 86 ? -4.427 3.581 4.151 1.00 97.56 86 ALA A C 1
ATOM 629 O O . ALA A 1 86 ? -3.613 2.960 4.842 1.00 97.56 86 ALA A O 1
ATOM 630 N N . ALA A 1 87 ? -4.124 4.766 3.607 1.00 97.25 87 ALA A N 1
ATOM 631 C CA . ALA A 1 87 ? -2.844 5.442 3.823 1.00 97.25 87 ALA A CA 1
ATOM 632 C C . ALA A 1 87 ? -2.700 5.911 5.272 1.00 97.25 87 ALA A C 1
ATOM 634 O O . ALA A 1 87 ? -1.694 5.618 5.922 1.00 97.25 87 ALA A O 1
ATOM 635 N N . GLU A 1 88 ? -3.738 6.569 5.788 1.00 97.81 88 GLU A N 1
ATOM 636 C CA . GLU A 1 88 ? -3.793 7.065 7.165 1.00 97.81 88 GLU A CA 1
ATOM 637 C C . GLU A 1 88 ? -3.652 5.920 8.175 1.00 97.81 88 GLU A C 1
ATOM 639 O O . GLU A 1 88 ? -2.922 6.039 9.162 1.00 97.81 88 GLU A O 1
ATOM 644 N N . LEU A 1 89 ? -4.283 4.769 7.904 1.00 98.12 89 LEU A N 1
ATOM 645 C CA . LEU A 1 89 ? -4.112 3.565 8.715 1.00 98.12 89 LEU A CA 1
ATOM 646 C C . LEU A 1 89 ? -2.639 3.141 8.776 1.00 98.12 89 LEU A C 1
ATOM 648 O O . LEU A 1 89 ? -2.125 2.861 9.861 1.00 98.12 89 LEU A O 1
ATOM 652 N N . GLY A 1 90 ? -1.947 3.110 7.635 1.00 97.19 90 GLY A N 1
ATOM 653 C CA . GLY A 1 90 ? -0.531 2.749 7.590 1.00 97.19 90 GLY A CA 1
ATOM 654 C C . GLY A 1 90 ? 0.368 3.732 8.340 1.00 97.19 90 GLY A C 1
ATOM 655 O O . GLY A 1 90 ? 1.287 3.317 9.048 1.00 97.19 90 GLY A O 1
ATOM 656 N N . GLU A 1 91 ? 0.081 5.027 8.240 1.00 96.88 91 GLU A N 1
ATOM 657 C CA . GLU A 1 91 ? 0.790 6.082 8.972 1.00 96.88 91 GLU A CA 1
ATOM 658 C C . GLU A 1 91 ? 0.574 6.006 10.479 1.00 96.88 91 GLU A C 1
ATOM 660 O O . GLU A 1 91 ? 1.521 6.182 11.245 1.00 96.88 91 GLU A O 1
ATOM 665 N N . ARG A 1 92 ? -0.646 5.683 10.910 1.00 97.12 92 ARG A N 1
ATOM 666 C CA . ARG A 1 92 ? -0.981 5.518 12.324 1.00 97.12 92 ARG A CA 1
ATOM 667 C C . ARG A 1 92 ? -0.327 4.279 12.934 1.00 97.12 92 ARG A C 1
ATOM 669 O O . ARG A 1 92 ? 0.150 4.339 14.063 1.00 97.12 92 ARG A O 1
ATOM 676 N N . ILE A 1 93 ? -0.318 3.162 12.205 1.00 97.56 93 ILE A N 1
ATOM 677 C CA . ILE A 1 93 ? 0.240 1.888 12.683 1.00 97.56 93 ILE A CA 1
ATOM 678 C C . ILE A 1 93 ? 1.768 1.917 12.719 1.00 97.56 93 ILE A C 1
ATOM 680 O O . ILE A 1 93 ? 2.368 1.358 13.637 1.00 97.56 93 ILE A O 1
ATOM 684 N N . LEU A 1 94 ? 2.402 2.560 11.737 1.00 95.88 94 LEU A N 1
ATOM 685 C CA . LEU A 1 94 ? 3.856 2.624 11.639 1.00 95.88 94 LEU A CA 1
ATOM 686 C C . LEU A 1 94 ? 4.317 4.041 11.235 1.00 95.88 94 LEU A C 1
ATOM 688 O O . LEU A 1 94 ? 4.696 4.271 10.076 1.00 95.88 94 LEU A O 1
ATOM 692 N N . PRO A 1 95 ? 4.305 5.001 12.185 1.00 94.44 95 PRO A N 1
ATOM 693 C CA . PRO A 1 95 ? 4.619 6.404 11.906 1.00 94.44 95 PRO A CA 1
ATOM 694 C C . PRO A 1 95 ? 6.067 6.578 11.445 1.00 94.44 95 PRO A C 1
ATOM 696 O O . PRO A 1 95 ? 6.324 7.233 10.432 1.00 94.44 95 PRO A O 1
ATOM 699 N N . ASP A 1 96 ? 7.006 5.891 12.093 1.00 92.25 96 ASP A N 1
ATOM 700 C CA . ASP A 1 96 ? 8.426 5.949 11.762 1.00 92.25 96 ASP A CA 1
ATOM 701 C C . ASP A 1 96 ? 8.828 4.773 10.867 1.00 92.25 96 ASP A C 1
ATOM 703 O O . ASP A 1 96 ? 9.064 3.655 11.322 1.00 92.25 96 ASP A O 1
ATOM 707 N N . TYR A 1 97 ? 8.926 5.028 9.559 1.00 89.50 97 TYR A N 1
ATOM 708 C CA . TYR A 1 97 ? 9.370 4.026 8.587 1.00 89.50 97 TYR A CA 1
ATOM 709 C C . TYR A 1 97 ? 10.315 4.640 7.558 1.00 89.50 97 TYR A C 1
ATOM 711 O O . TYR A 1 97 ? 9.876 5.243 6.577 1.00 89.50 97 TYR A O 1
ATOM 719 N N . GLY A 1 98 ? 11.616 4.552 7.826 1.00 80.38 98 GLY A N 1
ATOM 720 C CA . GLY A 1 98 ? 12.653 5.272 7.091 1.00 80.38 98 GLY A CA 1
ATOM 721 C C . GLY A 1 98 ? 13.203 4.508 5.890 1.00 80.38 98 GLY A C 1
ATOM 722 O O . GLY A 1 98 ? 14.237 3.860 6.007 1.00 80.38 98 GLY A O 1
ATOM 723 N N . PHE A 1 99 ? 12.543 4.620 4.738 1.00 85.06 99 PHE A N 1
ATOM 724 C CA . PHE A 1 99 ? 13.155 4.474 3.412 1.00 85.06 99 PHE A CA 1
ATOM 725 C C . PHE A 1 99 ? 12.206 4.992 2.330 1.00 85.06 99 PHE A C 1
ATOM 727 O O . PHE A 1 99 ? 10.999 5.086 2.544 1.00 85.06 99 PHE A O 1
ATOM 734 N N . GLU A 1 100 ? 12.756 5.267 1.153 1.00 91.94 100 GLU A N 1
ATOM 735 C CA . GLU A 1 100 ? 11.993 5.443 -0.078 1.00 91.94 100 GLU A CA 1
ATOM 736 C C . GLU A 1 100 ? 12.523 4.472 -1.130 1.00 91.94 100 GLU A C 1
ATOM 738 O O . GLU A 1 100 ? 13.734 4.252 -1.242 1.00 91.94 100 GLU A O 1
ATOM 743 N N . VAL A 1 101 ? 11.608 3.887 -1.895 1.00 93.44 101 VAL A N 1
ATOM 744 C CA . VAL A 1 101 ? 11.918 3.081 -3.072 1.00 93.44 101 VAL A CA 1
ATOM 745 C C . VAL A 1 101 ? 11.683 3.969 -4.296 1.00 93.44 101 VAL A C 1
ATOM 747 O O . VAL A 1 101 ? 10.539 4.368 -4.537 1.00 93.44 101 VAL A O 1
ATOM 750 N N . PRO A 1 102 ? 12.740 4.316 -5.056 1.00 93.06 102 PRO A N 1
ATOM 751 C CA . PRO A 1 102 ? 12.608 5.105 -6.277 1.00 93.06 102 PRO A CA 1
ATOM 752 C C . PRO A 1 102 ? 11.705 4.424 -7.306 1.00 93.06 102 PRO A C 1
ATOM 754 O O . PRO A 1 102 ? 11.510 3.216 -7.248 1.00 93.06 102 PRO A O 1
ATOM 757 N N . ALA A 1 103 ? 11.212 5.188 -8.279 1.00 94.75 103 ALA A N 1
ATOM 758 C CA . ALA A 1 103 ? 10.470 4.639 -9.407 1.00 94.75 103 ALA A CA 1
ATOM 759 C C . ALA A 1 103 ? 11.335 3.649 -10.209 1.00 94.75 103 ALA A C 1
ATOM 761 O O . ALA A 1 103 ? 12.497 3.942 -10.518 1.00 94.75 103 ALA A O 1
ATOM 762 N N . PHE A 1 104 ? 10.780 2.485 -10.539 1.00 92.00 104 PHE A N 1
ATOM 763 C CA . PHE A 1 104 ? 11.452 1.440 -11.318 1.00 92.00 104 PHE A CA 1
ATOM 764 C C . PHE A 1 104 ? 10.510 0.638 -12.226 1.00 92.00 104 PHE A C 1
ATOM 766 O O . PHE A 1 104 ? 11.000 -0.140 -13.049 1.00 92.00 104 PHE A O 1
ATOM 773 N N . LEU A 1 105 ? 9.188 0.785 -12.084 1.00 94.12 105 LEU A N 1
ATOM 774 C CA . LEU A 1 105 ? 8.223 0.078 -12.920 1.00 94.12 105 LEU A CA 1
A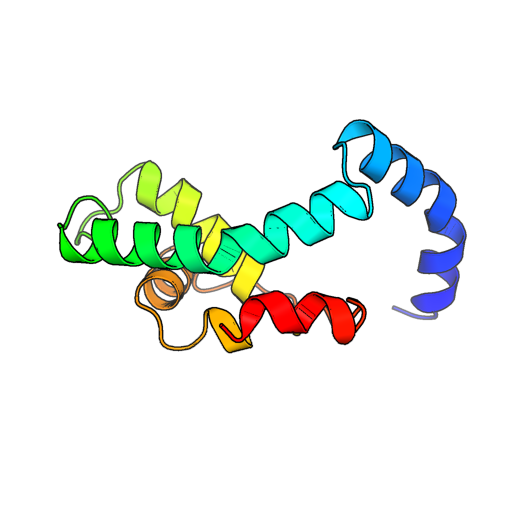TOM 775 C C . LEU A 1 105 ? 8.118 0.724 -14.313 1.00 94.12 105 LEU A C 1
ATOM 777 O O . LEU A 1 105 ? 8.183 1.951 -14.432 1.00 94.12 105 LEU A O 1
ATOM 781 N N . PRO A 1 106 ? 7.931 -0.073 -15.382 1.00 94.44 106 PRO A N 1
ATOM 782 C CA . PRO A 1 106 ? 7.659 0.468 -16.707 1.00 94.44 106 PRO A CA 1
ATOM 783 C C . PRO A 1 106 ? 6.398 1.352 -16.702 1.00 94.44 106 PRO A C 1
ATOM 785 O O . PRO A 1 106 ? 5.362 0.920 -16.183 1.00 94.44 106 PRO A O 1
ATOM 788 N N . PRO A 1 107 ? 6.439 2.576 -17.271 1.00 92.44 107 PRO A N 1
ATOM 789 C CA . PRO A 1 107 ? 5.308 3.506 -17.237 1.00 92.44 107 PRO A CA 1
ATOM 790 C C . PRO A 1 107 ? 4.005 2.931 -17.803 1.00 92.44 107 PRO A C 1
ATOM 792 O O . PRO A 1 107 ? 2.920 3.275 -17.336 1.00 92.44 107 PRO A O 1
ATOM 795 N N . GLU A 1 108 ? 4.099 2.046 -18.793 1.00 93.56 108 GLU A N 1
ATOM 796 C CA . GLU A 1 108 ? 2.957 1.372 -19.402 1.00 93.56 108 GLU A CA 1
ATOM 797 C C . GLU A 1 108 ? 2.257 0.387 -18.453 1.00 93.56 108 GLU A C 1
ATOM 799 O O . GLU A 1 108 ? 1.062 0.151 -18.613 1.00 93.56 108 GLU A O 1
ATOM 804 N N . TRP A 1 109 ? 2.942 -0.138 -17.430 1.00 94.56 109 TRP A N 1
ATOM 805 C CA . TRP A 1 109 ? 2.306 -0.983 -16.408 1.00 94.56 109 TRP A CA 1
ATOM 806 C C . TRP A 1 109 ? 1.498 -0.148 -15.414 1.00 94.56 109 TRP A C 1
ATOM 808 O O . TRP A 1 109 ? 0.480 -0.605 -14.903 1.00 94.56 109 TRP A O 1
ATOM 818 N N . LEU A 1 110 ? 1.903 1.103 -15.182 1.00 93.94 110 LEU A N 1
ATOM 819 C CA . LEU A 1 110 ? 1.209 2.019 -14.274 1.00 93.94 110 LEU A CA 1
ATOM 820 C C . LEU A 1 110 ? -0.119 2.534 -14.845 1.00 93.94 110 LEU A C 1
ATOM 822 O O . LEU A 1 110 ? -0.905 3.134 -14.116 1.00 93.94 110 LEU A O 1
ATOM 826 N N . ALA A 1 111 ? -0.397 2.306 -16.133 1.00 90.00 111 ALA A N 1
ATOM 827 C CA . ALA A 1 111 ? -1.680 2.655 -16.736 1.00 90.00 111 ALA A CA 1
ATOM 828 C C . ALA A 1 111 ? -2.859 1.942 -16.047 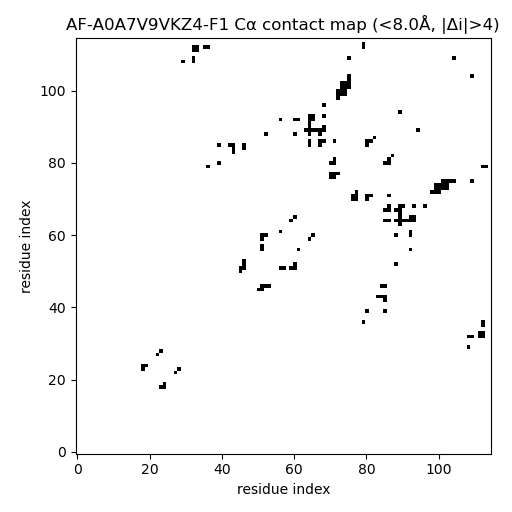1.00 90.00 111 ALA A C 1
ATOM 830 O O . ALA A 1 111 ? -3.918 2.547 -15.899 1.00 90.00 111 ALA A O 1
ATOM 831 N N . ALA A 1 112 ? -2.650 0.712 -15.563 1.00 87.38 112 ALA A N 1
ATOM 832 C CA . ALA A 1 112 ? -3.656 -0.067 -14.836 1.00 87.38 112 ALA A CA 1
ATOM 833 C C . ALA A 1 112 ? -4.055 0.553 -13.484 1.00 87.38 112 ALA A C 1
ATOM 835 O O . ALA A 1 112 ? -5.118 0.251 -12.960 1.00 87.38 112 ALA A O 1
ATOM 836 N N . LEU A 1 113 ? -3.225 1.440 -12.927 1.00 88.19 113 LEU A N 1
ATOM 837 C CA . LEU A 1 113 ? -3.469 2.089 -11.639 1.00 88.19 113 LEU A CA 1
ATOM 838 C C . LEU A 1 113 ? -4.295 3.382 -11.751 1.00 88.19 113 LEU A C 1
ATOM 840 O O . LEU A 1 113 ? -4.631 3.985 -10.738 1.00 88.19 113 LEU A O 1
ATOM 844 N N . ARG A 1 114 ? -4.572 3.858 -12.971 1.00 74.44 114 ARG A N 1
ATOM 845 C CA . ARG A 1 114 ? -5.245 5.147 -13.224 1.00 74.44 114 ARG A CA 1
ATOM 846 C C . ARG A 1 114 ? -6.742 5.015 -13.528 1.00 74.44 114 ARG A C 1
ATOM 848 O O . ARG A 1 114 ? -7.348 6.019 -13.899 1.00 74.44 114 ARG A O 1
ATOM 855 N N . SER A 1 115 ? -7.289 3.801 -13.467 1.00 56.12 115 SER A N 1
ATOM 856 C CA . SER A 1 115 ? -8.690 3.492 -13.783 1.00 56.12 115 SER A CA 1
ATOM 857 C C . SER A 1 115 ? -9.621 3.730 -12.607 1.00 56.12 115 SER A C 1
ATOM 859 O O . SER A 1 115 ? -9.253 3.253 -11.511 1.00 56.12 115 SER A O 1
#

pLDDT: mean 91.96, std 8.65, range [48.09, 98.56]

Sequence (115 aa):
MPAPGLLGRLNTPIAKRFAAIAGADEAAVRADLEKLPGQLDRVDELIAAGTIGGPDPNAADFQIGTTMRTILRFADLRPVVEGRAAAELGERILPDYGFEVPAFLPPEWLAALRS

Secondary structure (DSSP, 8-state):
---HHHHHHHHHHHHHHHHHHTT--HHHHHHHHHHHHHHHHHHHHHHHTTSSS-SS--HHHHHHHHHHHHHTTBTTTHHHHTTSHHHHHHHHH-S-----B---S-TTTGGGGG-

Foldseek 3Di:
DPPPPVVVVVCVVVVVVVCVVVVNDPVVVLVCLLCVLVVLVVVLVCCVVVVAVDPDGDPVLLVQLCVLLVQCQEPLRVVLSPPGPSNVSVCVNPVDDDDHHYDDDDPVSSVSSPD